Protein AF-A0A917C736-F1 (afdb_monomer_lite)

Foldseek 3Di:
DVVLCVQLVHDPVVVVCQVVLVDQDDPSSQVSVCVSVVNPDHSVNSVVSVPPPDD

Radius of gyration: 11.32 Å; chains: 1; bounding box: 35×23×18 Å

InterPro domains:
  IPR001387 Cro/C1-type, helix-turn-helix domain [PF01381] (3-38)
  IPR001387 Cro/C1-type, helix-turn-helix domain [PS50943] (3-46)
  IPR001387 Cro/C1-type, helix-turn-helix domain [cd00093] (3-36)
  IPR010982 Lambda repressor-like, DNA-binding domain superfamily [G3DSA:1.10.260.40] (1-55)
  IPR010982 Lambda repressor-like, DNA-binding domain superfamily [SSF47413] (3-38)

pLDDT: mean 83.11, std 14.26, range [44.0, 94.0]

Structure (mmCIF, N/CA/C/O backbone):
data_AF-A0A917C736-F1
#
_entry.id   AF-A0A917C736-F1
#
loop_
_atom_site.group_PDB
_atom_site.id
_atom_site.type_symbol
_atom_site.label_atom_id
_atom_site.label_alt_id
_atom_site.label_comp_id
_atom_site.label_asym_id
_atom_site.label_entity_id
_a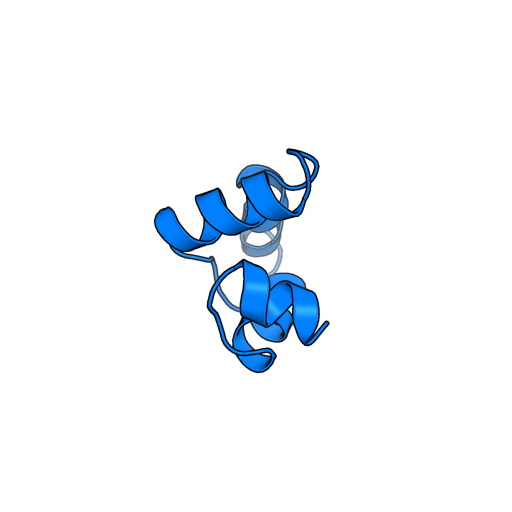tom_site.label_seq_id
_atom_site.pdbx_PDB_ins_code
_atom_site.Cartn_x
_atom_site.Cartn_y
_atom_site.Cartn_z
_atom_site.occupancy
_atom_site.B_iso_or_equiv
_atom_site.auth_seq_id
_atom_site.auth_comp_id
_atom_site.auth_asym_id
_atom_site.auth_atom_id
_atom_site.pdbx_PDB_model_num
ATOM 1 N N . MET A 1 1 ? 1.919 -13.442 3.073 1.00 72.00 1 MET A N 1
ATOM 2 C CA . MET A 1 1 ? 2.815 -12.512 2.336 1.00 72.00 1 MET A CA 1
ATOM 3 C C . MET A 1 1 ? 2.522 -12.493 0.838 1.00 72.00 1 MET A C 1
ATOM 5 O O . MET A 1 1 ? 2.385 -11.406 0.297 1.00 72.00 1 MET A O 1
ATOM 9 N N . LEU A 1 2 ? 2.364 -13.655 0.186 1.00 86.50 2 LEU A N 1
ATOM 10 C CA . LEU A 1 2 ? 1.944 -13.751 -1.224 1.00 86.50 2 LEU A CA 1
ATOM 11 C C . LEU A 1 2 ? 0.582 -13.090 -1.487 1.00 86.50 2 LEU A C 1
ATOM 13 O O . LEU A 1 2 ? 0.475 -12.256 -2.377 1.00 86.50 2 LEU A O 1
ATOM 17 N N . GLU A 1 3 ? -0.422 -13.385 -0.659 1.00 89.75 3 GLU A N 1
ATOM 18 C CA . GLU A 1 3 ? -1.766 -12.800 -0.794 1.00 89.75 3 GLU A CA 1
ATOM 19 C C . GLU A 1 3 ? -1.773 -11.276 -0.630 1.00 89.75 3 GLU A C 1
ATOM 21 O O . GLU A 1 3 ? -2.434 -10.568 -1.381 1.00 89.75 3 GLU A O 1
ATOM 26 N N . PHE A 1 4 ? -0.990 -10.753 0.318 1.00 89.50 4 PHE A N 1
ATOM 27 C CA . PHE A 1 4 ? -0.848 -9.310 0.511 1.00 89.50 4 PHE A CA 1
ATOM 28 C C . PHE A 1 4 ? -0.180 -8.644 -0.696 1.00 89.50 4 PHE A C 1
ATOM 30 O O . PHE A 1 4 ? -0.664 -7.624 -1.175 1.00 89.50 4 PHE A O 1
ATOM 37 N N . ALA A 1 5 ? 0.896 -9.245 -1.214 1.00 91.75 5 ALA A N 1
ATOM 38 C CA . ALA A 1 5 ? 1.601 -8.755 -2.393 1.00 91.75 5 ALA A CA 1
ATOM 39 C C . ALA A 1 5 ? 0.679 -8.710 -3.625 1.00 91.75 5 ALA A C 1
ATOM 41 O O . ALA A 1 5 ? 0.632 -7.695 -4.315 1.00 91.75 5 ALA A O 1
ATOM 42 N N . ALA A 1 6 ? -0.129 -9.756 -3.831 1.00 92.69 6 ALA A N 1
ATOM 43 C CA . ALA A 1 6 ? -1.152 -9.782 -4.873 1.00 92.69 6 ALA A CA 1
ATOM 44 C C . ALA A 1 6 ? -2.222 -8.696 -4.662 1.00 92.69 6 ALA A C 1
ATOM 46 O O . ALA A 1 6 ? -2.587 -8.000 -5.605 1.00 92.69 6 ALA A O 1
ATOM 47 N N . ARG A 1 7 ? -2.680 -8.490 -3.421 1.00 90.88 7 ARG A N 1
ATOM 48 C CA . ARG A 1 7 ? -3.714 -7.498 -3.084 1.00 90.88 7 ARG A CA 1
ATOM 49 C C . ARG A 1 7 ? -3.282 -6.055 -3.343 1.00 90.88 7 ARG A C 1
ATOM 51 O O . ARG A 1 7 ? -4.113 -5.240 -3.730 1.00 90.88 7 ARG A O 1
ATOM 58 N N . ILE A 1 8 ? -2.005 -5.735 -3.143 1.00 93.00 8 ILE A N 1
ATOM 59 C CA . ILE A 1 8 ? -1.458 -4.405 -3.457 1.00 93.00 8 ILE A CA 1
ATOM 60 C C . ILE A 1 8 ? -0.815 -4.331 -4.850 1.00 93.00 8 ILE A C 1
ATOM 62 O O . ILE A 1 8 ? -0.271 -3.286 -5.220 1.00 93.00 8 ILE A O 1
ATOM 66 N N . ASP A 1 9 ? -0.912 -5.418 -5.622 1.00 93.19 9 ASP A N 1
ATOM 67 C CA . ASP A 1 9 ? -0.420 -5.547 -6.994 1.00 93.19 9 ASP A CA 1
ATOM 68 C C . ASP A 1 9 ? 1.075 -5.178 -7.104 1.00 93.19 9 ASP A C 1
ATOM 70 O O . ASP A 1 9 ? 1.497 -4.297 -7.851 1.00 93.19 9 ASP A O 1
ATOM 74 N N . VAL A 1 10 ? 1.893 -5.841 -6.276 1.00 91.50 10 VAL A N 1
ATOM 75 C CA . VAL A 1 10 ? 3.362 -5.777 -6.325 1.00 91.50 10 VAL A CA 1
ATOM 76 C C . VAL A 1 10 ? 3.982 -7.154 -6.086 1.00 91.50 10 VAL A C 1
ATOM 78 O O . VAL A 1 10 ? 3.365 -8.058 -5.530 1.00 91.50 10 VAL A O 1
ATOM 81 N N . ASN A 1 11 ? 5.258 -7.312 -6.4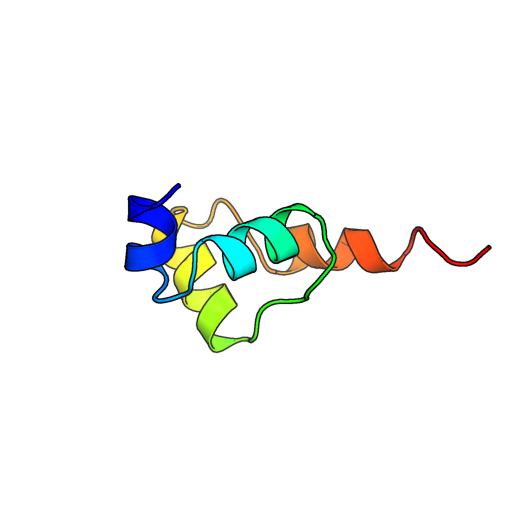40 1.00 93.50 11 ASN A N 1
ATOM 82 C CA . ASN A 1 11 ? 5.999 -8.534 -6.137 1.00 93.50 11 ASN A CA 1
ATOM 83 C C . ASN A 1 11 ? 6.315 -8.670 -4.640 1.00 93.50 11 ASN A C 1
ATOM 85 O O . ASN A 1 11 ? 6.591 -7.687 -3.949 1.00 93.50 11 ASN A O 1
ATOM 89 N N . VAL A 1 12 ? 6.397 -9.911 -4.149 1.00 92.81 12 VAL A N 1
ATOM 90 C CA . VAL A 1 12 ? 6.776 -10.216 -2.752 1.00 92.81 12 VAL A CA 1
ATOM 91 C C . VAL A 1 12 ? 8.147 -9.634 -2.383 1.00 92.81 12 VAL A C 1
ATOM 93 O O . VAL A 1 12 ? 8.359 -9.185 -1.253 1.00 92.81 12 VAL A O 1
ATOM 96 N N . SER A 1 13 ? 9.078 -9.592 -3.339 1.00 93.38 13 SER A N 1
ATOM 97 C CA . SER A 1 13 ? 10.386 -8.951 -3.168 1.00 93.38 13 SER A CA 1
ATOM 98 C C . SER A 1 13 ? 10.265 -7.446 -2.911 1.00 93.38 13 SER A C 1
ATOM 100 O O . SER A 1 13 ? 10.976 -6.915 -2.058 1.00 93.38 13 SER A O 1
ATOM 102 N N . THR A 1 14 ? 9.330 -6.763 -3.574 1.00 90.81 14 THR A N 1
ATOM 103 C CA . THR A 1 14 ? 9.029 -5.346 -3.335 1.00 90.81 14 THR A CA 1
ATOM 104 C C . THR A 1 14 ? 8.452 -5.143 -1.939 1.00 90.81 14 THR A C 1
ATOM 106 O O . THR A 1 14 ? 8.948 -4.286 -1.214 1.00 90.81 14 THR A O 1
ATOM 109 N N . VAL A 1 15 ? 7.494 -5.976 -1.513 1.00 90.69 15 VAL A N 1
ATOM 110 C CA . VAL A 1 15 ? 6.957 -5.932 -0.137 1.00 90.69 15 VAL A CA 1
ATOM 111 C C . VAL A 1 15 ? 8.079 -6.085 0.888 1.00 90.69 15 VAL A C 1
ATOM 113 O O . VAL A 1 15 ? 8.181 -5.301 1.824 1.00 90.69 15 VAL A O 1
ATOM 116 N N . SER A 1 16 ? 8.979 -7.045 0.668 1.00 90.50 16 SER A N 1
ATOM 117 C CA . SER A 1 16 ? 10.115 -7.295 1.561 1.00 90.50 16 SER A CA 1
ATOM 118 C C . SER A 1 16 ? 11.068 -6.099 1.645 1.00 90.50 16 SER A C 1
ATOM 120 O O . SER A 1 16 ? 11.582 -5.800 2.718 1.00 90.50 16 SER A O 1
ATOM 122 N N . ARG A 1 17 ? 11.303 -5.395 0.530 1.00 89.38 17 ARG A N 1
ATOM 123 C CA . ARG A 1 17 ? 12.124 -4.174 0.497 1.00 89.38 17 ARG A CA 1
ATOM 124 C C . ARG A 1 17 ? 11.446 -3.003 1.205 1.00 89.38 17 ARG A C 1
ATOM 126 O O . ARG A 1 17 ? 12.141 -2.269 1.898 1.00 89.38 17 ARG A O 1
ATOM 133 N N . ILE A 1 18 ? 10.126 -2.868 1.074 1.00 89.00 18 ILE A N 1
ATOM 134 C CA . ILE A 1 18 ? 9.332 -1.855 1.785 1.00 89.00 18 ILE A CA 1
ATOM 135 C C . ILE A 1 18 ? 9.386 -2.107 3.296 1.00 89.00 18 ILE A C 1
ATOM 137 O O . ILE A 1 18 ? 9.729 -1.204 4.047 1.00 89.00 18 ILE A O 1
ATOM 141 N N . CYS A 1 19 ? 9.145 -3.343 3.748 1.00 85.75 19 CYS A N 1
ATOM 142 C CA . CYS A 1 19 ? 9.215 -3.696 5.172 1.00 85.75 19 CYS A CA 1
ATOM 143 C C . CYS A 1 19 ? 10.609 -3.483 5.781 1.00 85.75 19 CYS A C 1
ATOM 145 O O . CYS A 1 19 ? 10.727 -3.251 6.978 1.00 85.75 19 CYS A O 1
ATOM 147 N N . ARG A 1 20 ? 11.667 -3.586 4.968 1.00 85.12 20 ARG A N 1
ATOM 148 C CA . ARG A 1 20 ? 13.055 -3.326 5.379 1.00 85.12 20 ARG A CA 1
ATOM 149 C C . ARG A 1 20 ? 13.458 -1.851 5.256 1.00 85.12 20 ARG A C 1
ATOM 151 O O . ARG A 1 20 ? 14.617 -1.543 5.501 1.00 85.12 20 ARG A O 1
ATOM 158 N N . GLY A 1 21 ? 12.561 -0.970 4.806 1.00 84.19 21 GLY A N 1
ATOM 159 C CA . GLY A 1 21 ? 12.858 0.449 4.582 1.00 84.19 21 GLY A CA 1
ATOM 160 C C . GLY A 1 21 ? 13.812 0.728 3.413 1.00 84.19 21 GLY A C 1
ATOM 161 O O . GLY A 1 21 ? 14.295 1.840 3.264 1.00 84.19 21 GLY A O 1
ATOM 162 N N . VAL A 1 22 ? 14.092 -0.263 2.560 1.00 86.25 22 VAL A N 1
ATOM 163 C CA . VAL A 1 22 ? 15.035 -0.133 1.429 1.00 86.25 22 VAL A CA 1
ATOM 164 C C . VAL A 1 22 ? 14.418 0.656 0.271 1.00 86.25 22 VAL A C 1
ATOM 166 O O . VAL A 1 22 ? 15.130 1.199 -0.570 1.00 86.25 22 VAL A O 1
ATOM 169 N N . VAL A 1 23 ? 13.088 0.658 0.168 1.00 86.75 23 VAL A N 1
ATOM 170 C CA . VAL A 1 23 ? 12.347 1.352 -0.890 1.00 86.75 23 VAL A CA 1
ATOM 171 C C . VAL A 1 23 ? 11.135 2.035 -0.290 1.00 86.75 23 VAL A C 1
ATOM 173 O O . VAL A 1 23 ? 10.327 1.390 0.376 1.00 86.75 23 VAL A O 1
ATOM 176 N N . VAL A 1 24 ? 10.973 3.313 -0.623 1.00 87.12 24 VAL A N 1
ATOM 177 C CA . VAL A 1 24 ? 9.736 4.047 -0.370 1.00 87.12 24 VAL A CA 1
ATOM 178 C C . VAL A 1 24 ? 8.724 3.688 -1.467 1.00 87.12 24 VAL A C 1
ATOM 180 O O . VAL A 1 24 ? 9.016 3.881 -2.652 1.00 87.12 24 VAL A O 1
ATOM 183 N N . PRO A 1 25 ? 7.551 3.131 -1.124 1.00 89.06 25 PRO A N 1
ATOM 184 C CA . PRO A 1 25 ? 6.513 2.834 -2.104 1.00 89.06 25 PRO A CA 1
ATOM 185 C C . PRO A 1 25 ? 5.987 4.108 -2.774 1.00 89.06 25 PRO A C 1
ATOM 187 O O . PRO A 1 25 ? 5.893 5.171 -2.162 1.00 89.06 25 PRO A O 1
ATOM 190 N N . SER A 1 26 ? 5.593 3.987 -4.042 1.00 91.19 26 SER A N 1
ATOM 191 C CA . SER A 1 26 ? 4.934 5.079 -4.765 1.00 91.19 26 SER A CA 1
ATOM 192 C C . SER A 1 26 ? 3.598 5.458 -4.110 1.00 91.19 26 SER A C 1
ATOM 194 O O . SER A 1 26 ? 3.008 4.659 -3.382 1.00 91.19 26 SER A O 1
ATOM 196 N N . ARG A 1 27 ? 3.062 6.647 -4.413 1.00 90.00 27 ARG A N 1
ATOM 197 C CA . ARG A 1 27 ? 1.768 7.098 -3.868 1.00 90.00 27 ARG A CA 1
ATOM 198 C C . ARG A 1 27 ? 0.624 6.117 -4.156 1.00 90.00 27 ARG A C 1
ATOM 200 O O . ARG A 1 27 ? -0.183 5.858 -3.270 1.00 90.00 27 ARG A O 1
ATOM 207 N N . SER A 1 28 ? 0.561 5.557 -5.366 1.00 92.69 28 SER A N 1
ATOM 208 C CA . SER A 1 28 ? -0.463 4.569 -5.734 1.00 92.69 28 SER A CA 1
ATOM 209 C C . SER A 1 28 ? -0.285 3.260 -4.966 1.00 92.69 28 SER A C 1
ATOM 211 O O . SER A 1 28 ? -1.258 2.711 -4.456 1.00 92.69 28 SER A O 1
ATOM 213 N N . THR A 1 29 ? 0.955 2.789 -4.809 1.00 92.81 29 THR A N 1
ATOM 214 C CA . THR A 1 29 ? 1.266 1.622 -3.973 1.00 92.81 29 THR A CA 1
ATOM 215 C C . THR A 1 29 ? 0.901 1.874 -2.510 1.00 92.81 29 THR A C 1
ATOM 217 O O . THR A 1 29 ? 0.332 0.991 -1.875 1.00 92.81 29 THR A O 1
ATOM 220 N N . MET A 1 30 ? 1.158 3.076 -1.982 1.00 92.88 30 MET A N 1
ATOM 221 C CA . MET A 1 30 ? 0.767 3.421 -0.615 1.00 92.88 30 MET A CA 1
ATOM 222 C C . MET A 1 30 ? -0.734 3.441 -0.405 1.00 92.88 30 MET A C 1
ATOM 224 O O . MET A 1 30 ? -1.183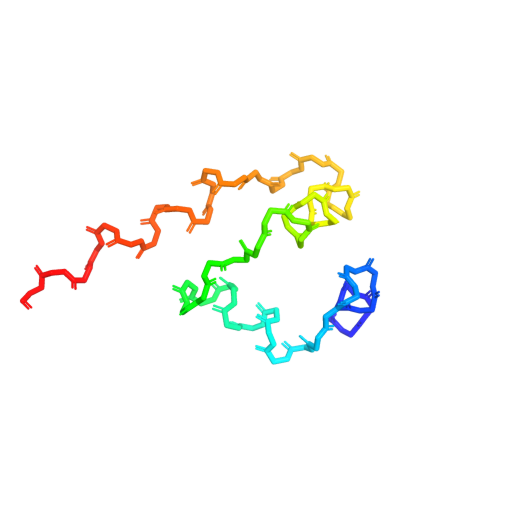 2.960 0.629 1.00 92.88 30 MET A O 1
ATOM 228 N N . GLN A 1 31 ? -1.508 3.935 -1.372 1.00 92.12 31 GLN A N 1
ATOM 229 C CA . GLN A 1 31 ? -2.964 3.872 -1.282 1.00 92.12 31 GLN A CA 1
ATOM 230 C C . GLN A 1 31 ? -3.436 2.418 -1.160 1.00 92.12 31 GLN A C 1
ATOM 232 O O . GLN A 1 31 ? -4.202 2.085 -0.265 1.00 92.12 31 GLN A O 1
ATOM 237 N N . ARG A 1 32 ? -2.889 1.522 -1.988 1.00 94.00 32 ARG A N 1
ATOM 238 C CA . ARG A 1 32 ? -3.223 0.094 -1.929 1.00 94.00 32 ARG A CA 1
ATOM 239 C C . ARG A 1 32 ? -2.813 -0.550 -0.605 1.00 94.00 32 ARG A C 1
ATOM 241 O O . ARG A 1 32 ? -3.544 -1.386 -0.090 1.00 94.00 32 ARG A O 1
ATOM 248 N N . ILE A 1 33 ? -1.658 -0.176 -0.050 1.00 93.06 33 ILE A N 1
ATOM 249 C CA . ILE A 1 33 ? -1.209 -0.639 1.273 1.00 93.06 33 ILE A CA 1
ATOM 250 C C . ILE A 1 33 ? -2.174 -0.159 2.360 1.00 93.06 33 ILE A C 1
ATOM 252 O O . ILE A 1 33 ? -2.587 -0.959 3.198 1.00 93.06 33 ILE A O 1
ATOM 256 N N . PHE A 1 34 ? -2.568 1.111 2.328 1.00 92.25 34 PHE A N 1
ATOM 257 C CA . PHE A 1 34 ? -3.536 1.680 3.261 1.00 92.25 34 PHE A CA 1
ATOM 258 C C . PHE A 1 34 ? -4.872 0.922 3.200 1.00 92.25 34 PHE A C 1
ATOM 260 O O . PHE A 1 34 ? -5.343 0.423 4.221 1.00 92.25 34 PHE A O 1
ATOM 267 N N . ASP A 1 35 ? -5.418 0.715 2.000 1.00 92.44 35 ASP A N 1
ATOM 268 C CA . ASP A 1 35 ? -6.684 -0.000 1.796 1.00 92.44 35 ASP A CA 1
ATOM 269 C C . ASP A 1 35 ? -6.582 -1.487 2.194 1.00 92.44 35 ASP A C 1
ATOM 271 O O . ASP A 1 35 ? -7.499 -2.067 2.777 1.00 92.44 35 ASP A O 1
ATOM 275 N N . ALA A 1 36 ? -5.451 -2.139 1.904 1.00 92.12 36 ALA A N 1
ATOM 276 C CA . ALA A 1 36 ? -5.224 -3.545 2.237 1.00 92.12 36 ALA A CA 1
ATOM 277 C C . ALA A 1 36 ? -5.012 -3.788 3.737 1.00 92.12 36 ALA A C 1
ATOM 279 O O . ALA A 1 36 ? -5.250 -4.899 4.212 1.00 92.12 36 ALA A O 1
ATOM 280 N N . THR A 1 37 ? -4.562 -2.769 4.469 1.00 90.62 37 THR A N 1
ATOM 281 C CA . THR A 1 37 ? -4.309 -2.833 5.915 1.00 90.62 37 THR A CA 1
ATOM 282 C C . THR A 1 37 ? -5.447 -2.253 6.746 1.00 90.62 37 THR A C 1
ATOM 284 O O . THR A 1 37 ? -5.346 -2.255 7.973 1.00 90.62 37 THR A O 1
ATOM 287 N N . ASP A 1 38 ? -6.534 -1.813 6.103 1.00 91.12 38 ASP A N 1
ATOM 288 C CA . ASP A 1 38 ? -7.669 -1.161 6.762 1.00 91.12 38 ASP A CA 1
ATOM 289 C C . ASP A 1 38 ? -7.218 0.090 7.538 1.00 91.12 38 ASP A C 1
ATOM 291 O O . ASP A 1 38 ? -7.487 0.265 8.724 1.00 91.12 38 ASP A O 1
ATOM 295 N N . GLY A 1 39 ? -6.386 0.904 6.882 1.00 89.25 39 GLY A N 1
ATOM 296 C CA . GLY A 1 39 ? -5.843 2.151 7.416 1.00 89.25 39 GLY A CA 1
ATOM 297 C C . GLY A 1 39 ? -4.801 2.007 8.528 1.00 89.25 39 GLY A C 1
ATOM 298 O O . GLY A 1 39 ? -4.349 3.020 9.062 1.00 89.25 39 GLY A O 1
ATOM 299 N N . LYS A 1 40 ? -4.391 0.777 8.873 1.00 88.81 40 LYS A N 1
ATOM 300 C CA . LYS A 1 40 ? -3.400 0.522 9.935 1.00 88.81 40 LYS A CA 1
ATOM 301 C C . LYS A 1 40 ? -1.975 0.910 9.557 1.00 88.81 40 LYS A C 1
ATOM 303 O O . LYS A 1 40 ? -1.162 1.091 10.454 1.00 88.81 40 LYS A O 1
ATOM 308 N N . VAL A 1 41 ? -1.666 0.984 8.262 1.00 89.00 41 VAL A N 1
ATOM 309 C CA . VAL A 1 41 ? -0.358 1.425 7.765 1.00 89.00 41 VAL A CA 1
ATOM 310 C C . VAL A 1 41 ? -0.528 2.720 6.986 1.00 89.00 41 VAL A C 1
ATOM 312 O O . VAL A 1 41 ? -1.197 2.759 5.951 1.00 89.00 41 VAL A O 1
ATOM 315 N N . GLN A 1 42 ? 0.108 3.776 7.478 1.00 86.00 42 GLN A N 1
ATOM 316 C CA . GLN A 1 42 ? 0.125 5.107 6.895 1.00 86.00 42 GLN A CA 1
ATOM 317 C C . GLN A 1 42 ? 1.484 5.415 6.254 1.00 86.00 42 GLN A C 1
ATOM 319 O O . GLN A 1 42 ? 2.504 4.821 6.605 1.00 86.00 42 GLN A O 1
ATOM 324 N N . PRO A 1 43 ? 1.545 6.378 5.315 1.00 80.25 43 PRO A N 1
ATOM 325 C CA . PRO A 1 43 ? 2.810 6.790 4.708 1.00 80.25 43 PRO A CA 1
ATOM 326 C C . PRO A 1 43 ? 3.871 7.211 5.731 1.00 80.25 43 PRO A C 1
ATOM 328 O O . PRO A 1 43 ? 5.044 6.897 5.553 1.00 80.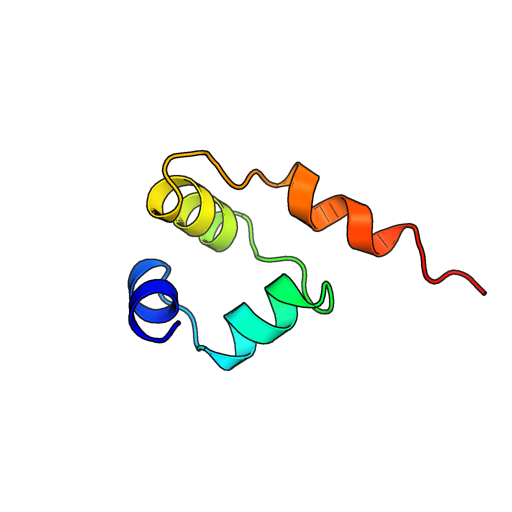25 43 PRO A O 1
ATOM 331 N N . SER A 1 44 ? 3.467 7.866 6.823 1.00 81.81 44 SER A N 1
ATOM 332 C CA . SER A 1 44 ? 4.355 8.278 7.917 1.00 81.81 44 SER A CA 1
ATOM 333 C C . SER A 1 44 ? 5.091 7.113 8.575 1.00 81.81 44 SER A C 1
ATOM 335 O O . SER A 1 44 ? 6.241 7.282 8.976 1.00 81.81 44 SER A O 1
ATOM 337 N N . ASP A 1 45 ? 4.473 5.932 8.629 1.00 81.44 45 ASP A N 1
ATOM 338 C CA . ASP A 1 45 ? 5.063 4.739 9.247 1.00 81.44 45 ASP A CA 1
ATOM 339 C C . ASP A 1 45 ? 6.248 4.206 8.436 1.00 81.44 45 ASP A C 1
ATOM 341 O O . ASP A 1 45 ? 7.124 3.534 8.970 1.00 81.44 45 ASP A O 1
ATOM 345 N N . LEU A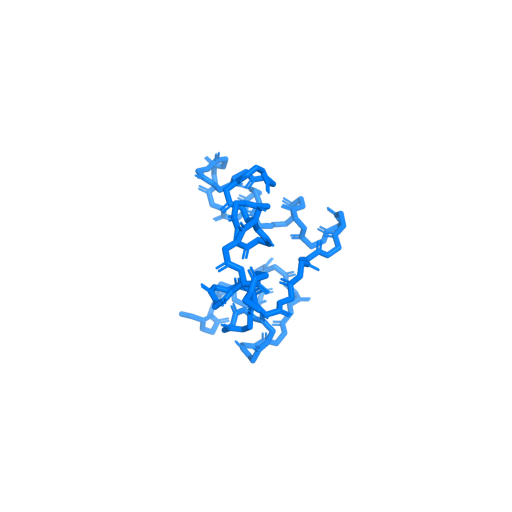 1 46 ? 6.299 4.527 7.141 1.00 75.25 46 LEU A N 1
ATOM 346 C CA . LEU A 1 46 ? 7.373 4.104 6.242 1.00 75.25 46 LEU A CA 1
ATOM 347 C C . LEU A 1 46 ? 8.459 5.171 6.058 1.00 75.25 46 LEU A C 1
ATOM 349 O O . LEU A 1 46 ? 9.559 4.849 5.619 1.00 75.25 46 LEU A O 1
ATOM 353 N N . VAL A 1 47 ? 8.171 6.433 6.393 1.00 67.25 47 VAL A N 1
ATOM 354 C CA . VAL A 1 47 ? 9.108 7.562 6.238 1.00 67.25 47 VAL A CA 1
ATOM 355 C C . VAL A 1 47 ? 10.125 7.630 7.385 1.00 67.25 47 VAL A C 1
ATOM 357 O O . VAL A 1 47 ? 11.229 8.134 7.189 1.00 67.25 47 VAL A O 1
ATOM 360 N N . GLN A 1 48 ? 9.822 7.066 8.561 1.00 60.34 48 GLN A N 1
ATOM 361 C CA . GLN A 1 48 ? 10.753 7.066 9.703 1.00 60.34 48 GLN A CA 1
ATOM 362 C C . GLN A 1 48 ? 12.062 6.292 9.447 1.00 60.34 48 GLN A C 1
ATOM 364 O O . GLN A 1 48 ? 13.042 6.501 10.158 1.00 60.34 48 GLN A O 1
ATOM 369 N N . PHE A 1 49 ? 12.122 5.443 8.417 1.00 54.81 49 PHE A N 1
ATOM 370 C CA . PHE A 1 49 ? 13.306 4.631 8.117 1.00 54.81 49 PHE A CA 1
ATOM 371 C C . PHE A 1 49 ? 14.433 5.385 7.387 1.00 54.81 49 PHE A C 1
ATOM 373 O O . PHE A 1 49 ? 15.556 4.888 7.357 1.00 54.81 49 PHE A O 1
ATOM 380 N N . ASP A 1 50 ? 14.186 6.586 6.846 1.00 52.88 50 ASP A N 1
ATOM 381 C CA . ASP A 1 50 ? 15.217 7.383 6.149 1.00 52.88 50 ASP A CA 1
ATOM 382 C C . ASP A 1 50 ? 16.093 8.216 7.112 1.00 52.88 50 ASP A C 1
ATOM 384 O O . ASP A 1 50 ? 17.208 8.612 6.777 1.00 52.88 50 ASP A O 1
ATOM 388 N N . GLN A 1 51 ? 15.647 8.446 8.355 1.00 52.00 51 GLN A N 1
ATOM 389 C CA . GLN A 1 51 ? 16.347 9.334 9.300 1.00 52.00 51 GLN A CA 1
ATOM 390 C C . GLN A 1 51 ? 17.458 8.662 10.134 1.00 52.00 51 GLN A C 1
ATOM 392 O O . GLN A 1 51 ? 18.070 9.325 10.968 1.00 52.00 51 GLN A O 1
ATOM 397 N N . GLY A 1 52 ? 17.752 7.375 9.912 1.00 50.34 52 GLY A N 1
ATOM 398 C CA . GLY A 1 52 ? 18.646 6.588 10.776 1.00 50.34 52 GLY A CA 1
ATOM 399 C C . GLY A 1 52 ? 19.989 6.141 10.188 1.00 50.34 52 GLY A C 1
ATOM 400 O O . GLY A 1 52 ? 20.764 5.530 10.914 1.00 50.34 52 GLY A O 1
ATOM 401 N N . ASN A 1 53 ? 20.294 6.414 8.914 1.00 48.47 53 ASN A N 1
ATOM 402 C CA . ASN A 1 53 ? 21.544 5.950 8.287 1.00 48.47 53 ASN A CA 1
ATOM 403 C C . ASN A 1 53 ? 22.336 7.089 7.623 1.00 48.47 53 ASN A C 1
ATOM 405 O O . ASN A 1 53 ? 22.715 7.013 6.455 1.00 48.47 53 ASN A O 1
ATOM 409 N N . ARG A 1 54 ? 22.579 8.158 8.389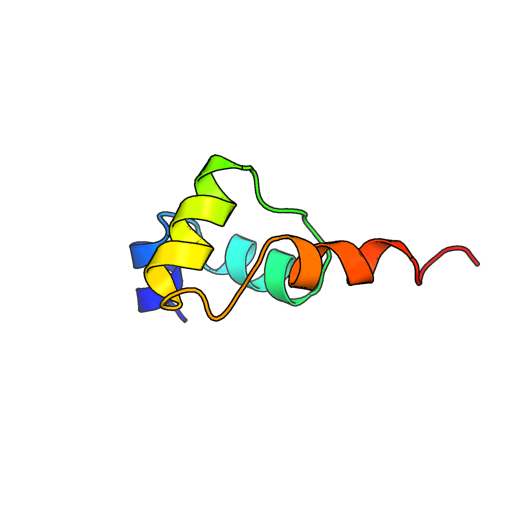 1.00 46.69 54 ARG A N 1
ATOM 410 C CA . ARG A 1 54 ? 23.678 9.104 8.150 1.00 46.69 54 ARG A CA 1
ATOM 411 C C . ARG A 1 54 ? 24.753 8.884 9.219 1.00 46.69 54 ARG A C 1
ATOM 413 O O . ARG A 1 54 ? 24.782 9.597 10.217 1.00 46.69 54 ARG A O 1
ATOM 420 N N . THR A 1 55 ? 25.586 7.868 9.018 1.00 44.00 55 THR A N 1
ATOM 421 C CA . THR A 1 55 ? 26.962 7.826 9.545 1.00 44.00 55 THR A CA 1
ATOM 422 C C . THR A 1 55 ? 27.910 8.231 8.438 1.00 44.00 55 THR A C 1
ATOM 424 O O . THR A 1 55 ? 27.693 7.718 7.315 1.00 44.00 55 THR A O 1
#

Organism: NCBI:txid1634917

Secondary structure (DSSP, 8-state):
-HHHHHHTTS-HHHHHHHHTTSSPPPHHHHHHHHHHTTT-S-HHHHHGGGGG---

Sequence (55 aa):
MLEFAARIDVNVSTVSRICRGVVVPSRSTMQRIFDATDGKVQPSDLVQFDQGNRT